Protein AF-A0A7S2ETL3-F1 (afdb_monomer)

Secondary structure (DSSP, 8-state):
-B--HHHHHHHHHHTT---EEEEEE--SSSS-SEEEEEEE--TTS--EEEEE-SSSEEEE--GGG--SSS-HHHHHHHHHHHHHHHHHHHHHHHTT----------

InterPro domains:
  IPR009666 Uncharacterised protein family Ycf35 [PF06868] (11-105)
  IPR009666 Uncharacterised protein family Ycf35 [PTHR39638] (2-105)

Sequence (106 aa):
RFQNLFYLEKALNRLEITHQREKKVIDGYGSNPYSINLVIPQSNGYDVEFCWNGQEYELVVDMSFWEQPYPIESFVDKIAQQYAGEVIIGESQKIGFQPIKYQQNN

Radius of gyration: 15.29 Å; Cα contacts (8 Å, |Δi|>4): 129; chains: 1; bounding box: 35×32×42 Å

Organism: NCBI:txid49249

Foldseek 3Di:
DAADPVLLVQLCVVVVQDWDWDWDADPDDDDDRTDIKIWRADPVRWIWIQDDPPGHTDIDGDPVPDDDPDDPVVVVVSSVVSSVVSCCQVVCVVVPDHDPDDDDDD

Structure (mmCIF, N/CA/C/O backbone):
data_AF-A0A7S2ETL3-F1
#
_entry.id   AF-A0A7S2ETL3-F1
#
loop_
_atom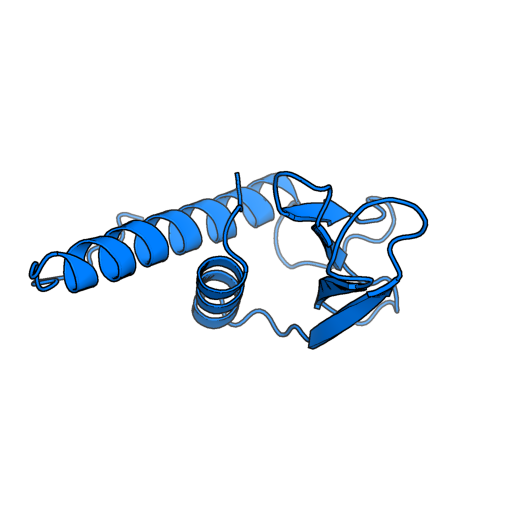_site.group_PDB
_atom_site.id
_atom_site.type_symbol
_atom_site.label_atom_id
_atom_site.label_alt_id
_atom_site.label_comp_id
_atom_site.label_asym_id
_atom_site.label_entity_id
_atom_site.label_seq_id
_atom_site.pdbx_PDB_ins_code
_atom_site.Cartn_x
_atom_site.Cartn_y
_atom_site.Cartn_z
_atom_site.occupancy
_atom_site.B_iso_or_equiv
_atom_site.auth_seq_id
_atom_site.auth_comp_id
_atom_site.auth_asym_id
_atom_site.auth_atom_id
_atom_site.pdbx_PDB_model_num
ATOM 1 N N . ARG A 1 1 ? -8.848 7.641 0.149 1.00 85.56 1 ARG A N 1
ATO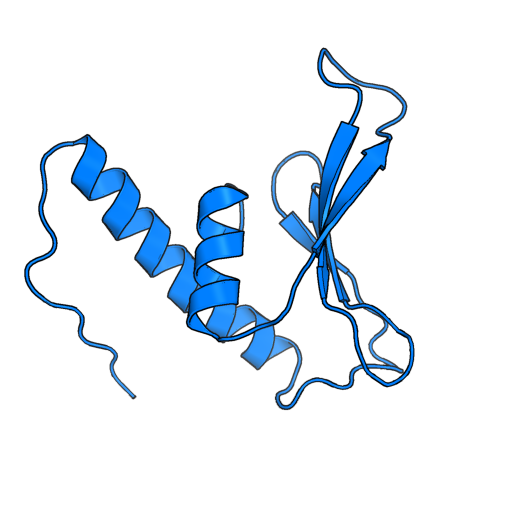M 2 C CA . ARG A 1 1 ? -7.714 8.418 0.698 1.00 85.56 1 ARG A CA 1
ATOM 3 C C . ARG A 1 1 ? -7.091 7.615 1.826 1.00 85.56 1 ARG A C 1
ATOM 5 O O . ARG A 1 1 ? -7.803 7.270 2.767 1.00 85.56 1 ARG A O 1
ATOM 12 N N . PHE A 1 2 ? -5.815 7.264 1.711 1.00 96.38 2 PHE A N 1
ATOM 13 C CA . PHE A 1 2 ? -5.120 6.391 2.657 1.00 96.38 2 PHE A CA 1
ATOM 14 C C . PHE A 1 2 ? -4.277 7.244 3.608 1.00 96.38 2 PHE A C 1
ATOM 16 O O . PHE A 1 2 ? -3.195 7.671 3.251 1.00 96.38 2 PHE A O 1
ATOM 23 N N . GLN A 1 3 ? -4.765 7.566 4.802 1.00 95.44 3 GLN A N 1
ATOM 24 C CA . GLN A 1 3 ? -4.073 8.515 5.696 1.00 95.44 3 GLN A CA 1
ATOM 25 C C . GLN A 1 3 ? -3.253 7.835 6.792 1.00 95.44 3 GLN A C 1
ATOM 27 O O . GLN A 1 3 ? -2.323 8.421 7.335 1.00 95.44 3 GLN A O 1
ATOM 32 N N . ASN A 1 4 ? -3.602 6.599 7.139 1.00 95.38 4 ASN A N 1
ATOM 33 C CA . ASN A 1 4 ? -3.008 5.892 8.258 1.00 95.38 4 ASN A CA 1
ATOM 34 C C . ASN A 1 4 ? -2.275 4.643 7.762 1.00 95.38 4 ASN A C 1
ATOM 36 O O . ASN A 1 4 ? -2.902 3.689 7.300 1.00 95.38 4 ASN A O 1
ATOM 40 N N . LEU A 1 5 ? -0.949 4.648 7.909 1.00 95.81 5 LEU A N 1
ATOM 41 C CA . LEU A 1 5 ? -0.069 3.559 7.482 1.00 95.81 5 LEU A CA 1
ATOM 42 C C . LEU A 1 5 ? -0.499 2.197 8.042 1.00 95.81 5 LEU A C 1
ATOM 44 O O . LEU A 1 5 ? -0.551 1.218 7.308 1.00 95.81 5 LEU A O 1
ATOM 48 N N . PHE A 1 6 ? -0.873 2.143 9.322 1.00 96.12 6 PHE A N 1
ATOM 49 C CA . PHE A 1 6 ? -1.245 0.894 9.986 1.00 96.12 6 PHE A CA 1
ATOM 50 C C . PHE A 1 6 ? -2.469 0.237 9.335 1.00 96.12 6 PHE A C 1
ATOM 52 O O . PHE A 1 6 ? -2.490 -0.976 9.128 1.00 96.12 6 PHE A O 1
ATOM 59 N N . TYR A 1 7 ? -3.486 1.027 8.984 1.00 97.38 7 TYR A N 1
ATOM 60 C CA . TYR A 1 7 ? -4.672 0.498 8.309 1.00 97.38 7 TYR A CA 1
ATOM 61 C C . TYR A 1 7 ? -4.400 0.161 6.841 1.00 97.38 7 TYR A C 1
ATOM 63 O O . TYR A 1 7 ? -4.980 -0.794 6.328 1.00 97.38 7 TYR A O 1
ATOM 71 N N . LEU A 1 8 ? -3.494 0.888 6.181 1.00 97.94 8 LEU A N 1
ATOM 72 C CA . LEU A 1 8 ? -3.063 0.573 4.819 1.00 97.94 8 LEU A CA 1
ATOM 73 C C . LEU A 1 8 ? -2.335 -0.774 4.765 1.00 97.94 8 LEU A C 1
ATOM 75 O O . LEU A 1 8 ? -2.708 -1.631 3.972 1.00 97.94 8 LEU A O 1
ATOM 79 N N . GLU A 1 9 ? -1.387 -1.022 5.667 1.00 97.69 9 GLU A N 1
ATOM 80 C CA . GLU A 1 9 ? -0.700 -2.316 5.757 1.00 97.69 9 GLU A CA 1
ATOM 81 C C . GLU A 1 9 ? -1.665 -3.464 6.054 1.00 97.69 9 GLU A C 1
ATOM 83 O O . GLU A 1 9 ? -1.571 -4.537 5.463 1.00 97.69 9 GLU A O 1
ATOM 88 N N . LYS A 1 10 ? -2.633 -3.255 6.951 1.00 97.25 10 LYS A N 1
ATOM 89 C CA . LYS A 1 10 ? -3.671 -4.259 7.219 1.00 97.25 10 LYS A CA 1
ATOM 90 C C . LYS A 1 10 ? -4.514 -4.558 5.985 1.00 97.25 10 LYS A C 1
ATOM 92 O O . LYS A 1 10 ? -4.793 -5.726 5.730 1.00 97.25 10 LYS A O 1
ATOM 97 N N . ALA A 1 11 ? -4.884 -3.538 5.215 1.00 97.56 11 ALA A N 1
ATOM 98 C CA . ALA A 1 11 ? -5.617 -3.716 3.968 1.00 97.56 11 ALA A CA 1
ATOM 99 C C . ALA A 1 11 ? -4.820 -4.550 2.954 1.00 97.56 11 ALA A C 1
ATOM 101 O O . ALA A 1 11 ? -5.364 -5.504 2.401 1.00 97.56 11 ALA A O 1
ATOM 102 N N . LEU A 1 12 ? -3.529 -4.250 2.770 1.00 97.31 12 LEU A N 1
ATOM 103 C CA . LEU A 1 12 ? -2.638 -5.027 1.901 1.00 97.31 12 LEU A CA 1
ATOM 104 C C . LEU A 1 12 ? -2.508 -6.481 2.375 1.00 97.31 12 LEU A C 1
ATOM 106 O O . LEU A 1 12 ? -2.667 -7.400 1.577 1.00 97.31 12 LEU A O 1
ATOM 110 N N . ASN A 1 13 ? -2.313 -6.698 3.680 1.00 97.19 13 ASN A N 1
ATOM 111 C CA . ASN A 1 13 ? -2.225 -8.039 4.265 1.00 97.19 13 ASN A CA 1
ATOM 112 C C . ASN A 1 13 ? -3.513 -8.855 4.067 1.00 97.19 13 ASN A C 1
ATOM 114 O O . ASN A 1 13 ? -3.441 -10.045 3.777 1.00 97.19 13 ASN A O 1
ATOM 118 N N . ARG A 1 14 ? -4.697 -8.235 4.185 1.00 95.81 14 ARG A N 1
ATOM 119 C CA . ARG A 1 14 ? -5.989 -8.911 3.945 1.00 95.81 14 ARG A CA 1
ATOM 120 C C . ARG A 1 14 ? -6.202 -9.317 2.492 1.00 95.81 14 ARG A C 1
ATOM 122 O O . ARG A 1 14 ? -6.968 -10.240 2.237 1.00 95.81 14 ARG A O 1
ATOM 129 N N . LEU A 1 15 ? -5.562 -8.614 1.565 1.00 95.56 15 LEU A N 1
ATOM 130 C CA . LEU A 1 15 ? -5.557 -8.941 0.141 1.00 95.56 15 LEU A CA 1
ATOM 131 C C . LEU A 1 15 ? -4.395 -9.863 -0.243 1.00 95.56 15 LEU A C 1
ATOM 133 O O . LEU A 1 15 ? -4.219 -10.127 -1.428 1.00 95.56 15 LEU A O 1
ATOM 137 N N . GLU A 1 16 ? -3.607 -10.320 0.737 1.00 96.31 16 GLU A N 1
ATOM 138 C CA . GLU A 1 16 ? -2.417 -11.152 0.534 1.00 96.31 16 GLU A CA 1
ATOM 139 C C . GLU A 1 16 ? -1.382 -10.491 -0.398 1.00 96.31 16 GLU A C 1
ATOM 141 O O . GLU A 1 16 ? -0.633 -11.156 -1.111 1.00 96.31 16 GLU A O 1
ATOM 146 N N . ILE A 1 17 ? -1.323 -9.153 -0.383 1.00 95.94 17 ILE A N 1
ATOM 147 C CA . ILE A 1 17 ? -0.371 -8.371 -1.173 1.00 95.94 17 ILE A CA 1
ATOM 148 C C . ILE A 1 17 ? 0.931 -8.234 -0.382 1.00 95.94 17 ILE A C 1
ATOM 150 O O . ILE A 1 17 ? 0.997 -7.531 0.634 1.00 95.94 17 ILE A O 1
ATOM 154 N N . THR A 1 18 ? 1.981 -8.894 -0.872 1.00 96.12 18 THR A N 1
ATOM 155 C CA . THR A 1 18 ? 3.338 -8.786 -0.324 1.00 96.12 18 THR A CA 1
ATOM 156 C C . THR A 1 18 ? 3.847 -7.355 -0.450 1.00 96.12 18 THR A C 1
ATOM 158 O O . THR A 1 18 ? 3.837 -6.780 -1.534 1.00 96.12 18 THR A O 1
ATOM 161 N N . HIS A 1 19 ? 4.320 -6.788 0.657 1.00 97.31 19 HIS A N 1
ATOM 162 C CA . HIS A 1 19 ? 4.853 -5.432 0.698 1.00 97.31 19 HIS A CA 1
ATOM 163 C C . HIS A 1 19 ? 5.970 -5.306 1.733 1.00 97.31 19 HIS A C 1
ATOM 165 O O . HIS A 1 19 ? 6.085 -6.113 2.659 1.00 97.31 19 HIS A O 1
ATOM 171 N N . GLN A 1 20 ? 6.792 -4.275 1.580 1.00 97.31 20 GLN A N 1
ATOM 172 C CA . GLN A 1 20 ? 7.910 -3.962 2.458 1.00 97.31 20 GLN A CA 1
ATOM 173 C C . GLN A 1 20 ? 7.865 -2.489 2.851 1.00 97.31 20 GLN A C 1
ATOM 175 O O . GLN A 1 20 ? 7.429 -1.637 2.082 1.00 97.31 20 GLN A O 1
ATOM 180 N N . ARG A 1 21 ? 8.314 -2.182 4.068 1.00 96.94 21 ARG A N 1
ATOM 181 C CA . ARG A 1 21 ? 8.466 -0.797 4.517 1.00 96.94 21 ARG A CA 1
ATOM 182 C C . ARG A 1 21 ? 9.817 -0.268 4.072 1.00 96.94 21 ARG A C 1
ATOM 184 O O . ARG A 1 21 ? 10.841 -0.823 4.467 1.00 96.94 21 ARG A O 1
ATOM 191 N N . GLU A 1 22 ? 9.816 0.855 3.374 1.00 95.44 22 GLU A N 1
ATOM 192 C CA . GLU A 1 22 ? 11.033 1.575 3.014 1.00 95.44 22 GLU A CA 1
ATOM 193 C C . GLU A 1 22 ? 11.056 2.954 3.676 1.00 95.44 22 GLU A C 1
ATOM 195 O O . GLU A 1 22 ? 10.037 3.633 3.760 1.00 95.44 22 GLU A O 1
ATOM 200 N N . LYS A 1 23 ? 12.215 3.379 4.189 1.00 92.50 23 LYS A N 1
ATOM 201 C CA . LYS A 1 23 ? 12.374 4.725 4.751 1.00 92.50 23 LYS A CA 1
ATOM 202 C C . LYS A 1 23 ? 12.758 5.698 3.645 1.00 92.50 23 LYS A C 1
ATOM 204 O O . LYS A 1 23 ? 13.838 5.575 3.078 1.00 92.50 23 LYS A O 1
ATOM 209 N N . LYS A 1 24 ? 11.937 6.722 3.438 1.00 86.25 24 LYS A N 1
ATOM 210 C CA . LYS A 1 24 ? 12.209 7.814 2.505 1.00 86.25 24 LYS A CA 1
ATOM 211 C C . LYS A 1 24 ? 12.581 9.080 3.262 1.00 86.25 24 LYS A C 1
ATOM 213 O O . LYS A 1 24 ? 11.818 9.548 4.109 1.00 86.25 24 LYS A O 1
ATOM 218 N N . VAL A 1 25 ? 13.755 9.629 2.960 1.00 82.19 25 VAL A N 1
ATOM 219 C CA . VAL A 1 25 ? 14.208 10.916 3.510 1.00 82.19 25 VAL A CA 1
ATOM 220 C C . VAL A 1 25 ? 13.342 12.023 2.928 1.00 82.19 25 VAL A C 1
ATOM 222 O O . VAL A 1 25 ? 13.149 12.075 1.714 1.00 82.19 25 VAL A O 1
ATOM 225 N N . ILE A 1 26 ? 12.792 12.878 3.788 1.00 74.50 26 ILE A N 1
ATOM 226 C CA . ILE A 1 26 ? 12.070 14.071 3.343 1.00 74.50 26 ILE A CA 1
ATOM 227 C C . ILE A 1 26 ? 12.965 15.269 3.627 1.00 74.50 26 ILE A C 1
ATOM 229 O O . ILE A 1 26 ? 13.115 15.688 4.776 1.00 74.50 26 ILE A O 1
ATOM 233 N N . ASP A 1 27 ? 13.543 15.833 2.573 1.00 68.12 27 ASP A N 1
ATOM 234 C CA . ASP A 1 27 ? 14.290 17.078 2.679 1.00 68.12 27 ASP A CA 1
ATOM 235 C C . ASP A 1 27 ? 13.307 18.245 2.880 1.00 68.12 27 ASP A C 1
ATOM 237 O O . ASP A 1 27 ? 12.50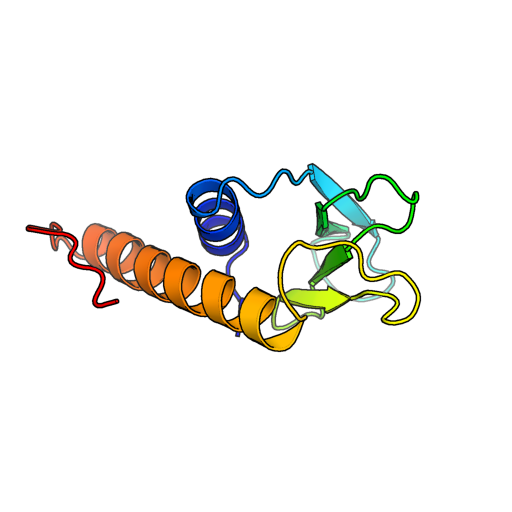2 18.557 2.004 1.00 68.12 27 ASP A O 1
ATOM 241 N N . GLY A 1 28 ? 13.369 18.911 4.041 1.00 63.06 28 G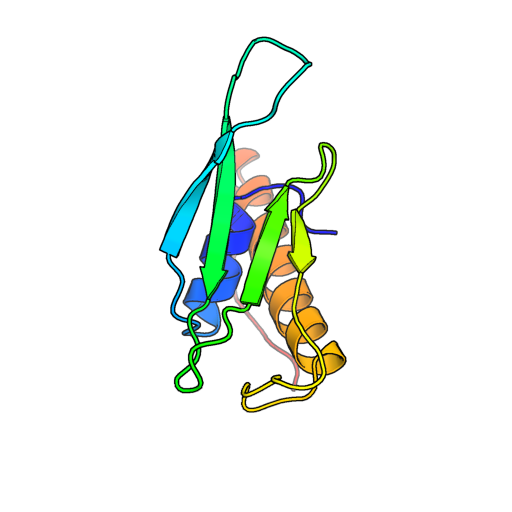LY A N 1
ATOM 242 C CA . GLY A 1 28 ? 12.920 20.304 4.156 1.00 63.06 28 GLY A CA 1
ATOM 243 C C . GLY A 1 28 ? 11.764 20.685 5.090 1.00 63.06 28 GLY A C 1
ATOM 244 O O . GLY A 1 28 ? 11.531 21.882 5.189 1.00 63.06 28 GLY A O 1
ATOM 245 N N . TYR A 1 29 ? 11.072 19.805 5.828 1.00 49.12 29 TYR A N 1
ATOM 246 C CA . TYR A 1 29 ? 10.062 20.258 6.816 1.00 49.12 29 TYR A CA 1
ATOM 247 C C . TYR A 1 29 ? 9.891 19.307 8.021 1.00 49.12 29 TYR A C 1
ATOM 249 O O . TYR A 1 29 ? 9.434 18.180 7.875 1.00 49.12 29 TYR A O 1
ATOM 257 N N . GLY A 1 30 ? 10.134 19.821 9.236 1.00 59.56 30 GLY A N 1
ATOM 258 C CA . GLY A 1 30 ? 9.550 19.298 10.484 1.00 59.56 30 GLY A CA 1
ATOM 259 C C . GLY A 1 30 ? 10.288 18.167 11.221 1.00 59.56 30 GLY A C 1
ATOM 260 O O . GLY A 1 30 ? 11.289 17.628 10.769 1.00 59.56 30 GLY A O 1
ATOM 261 N N . SER A 1 31 ? 9.774 17.840 12.415 1.00 60.31 31 SER A N 1
ATOM 262 C CA . SER A 1 31 ? 10.393 17.029 13.484 1.00 60.31 31 SER A CA 1
ATOM 263 C C . SER A 1 31 ? 10.683 15.558 13.161 1.00 60.31 31 SER A C 1
ATOM 265 O O . SER A 1 31 ? 11.296 14.882 13.988 1.00 60.31 31 SER A O 1
ATOM 267 N N . ASN A 1 32 ? 10.266 15.051 11.997 1.00 63.16 32 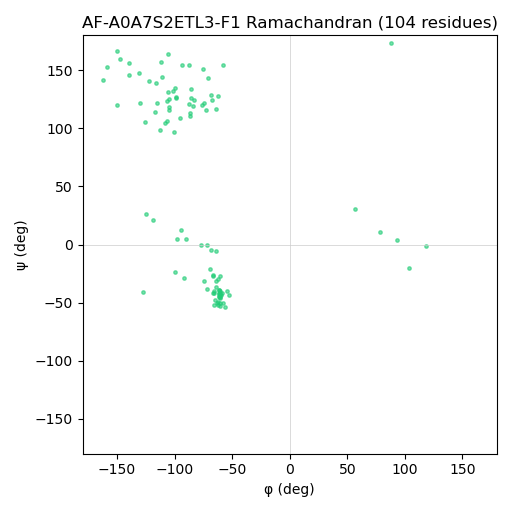ASN A N 1
ATOM 268 C CA . ASN A 1 32 ? 10.519 13.675 11.589 1.00 63.16 32 ASN A CA 1
ATOM 269 C C . ASN A 1 32 ? 11.206 13.648 10.209 1.00 63.16 32 ASN A C 1
ATOM 271 O O . ASN A 1 32 ? 10.538 13.877 9.204 1.00 63.16 32 ASN A O 1
ATOM 275 N N . PRO A 1 33 ? 12.520 13.369 10.140 1.00 76.00 33 PRO A N 1
ATOM 276 C CA . PRO A 1 33 ? 13.305 13.486 8.905 1.00 76.00 33 PRO A CA 1
ATOM 277 C C . PRO A 1 33 ? 13.006 12.404 7.854 1.00 76.00 33 PRO A C 1
ATOM 279 O O . PRO A 1 33 ? 13.617 12.389 6.786 1.00 76.00 33 PRO A O 1
ATOM 282 N N . TYR A 1 34 ? 12.086 11.480 8.149 1.00 81.56 34 TYR A N 1
ATOM 283 C CA . TYR A 1 34 ? 11.761 10.359 7.278 1.00 81.56 34 TYR A CA 1
ATOM 284 C C . TYR A 1 34 ? 10.255 10.089 7.249 1.00 81.56 34 TYR A C 1
ATOM 286 O O . TYR A 1 34 ? 9.566 10.188 8.267 1.00 81.56 34 TYR A O 1
ATOM 294 N N . SER A 1 35 ? 9.774 9.661 6.085 1.00 88.38 35 SER A N 1
ATOM 295 C CA . SER A 1 35 ? 8.503 8.954 5.925 1.00 88.38 35 SER A CA 1
ATOM 296 C C . SER A 1 35 ? 8.751 7.472 5.667 1.00 88.38 35 SER A C 1
ATOM 298 O O . SER A 1 35 ? 9.871 7.054 5.368 1.00 88.38 35 SER A O 1
ATOM 300 N N . ILE A 1 36 ? 7.707 6.667 5.840 1.00 94.12 36 ILE A N 1
ATOM 301 C CA . ILE A 1 36 ? 7.726 5.254 5.478 1.00 94.12 36 ILE A CA 1
ATOM 302 C C . ILE A 1 36 ? 6.906 5.125 4.205 1.00 94.12 36 ILE A C 1
ATOM 304 O O . ILE A 1 36 ? 5.756 5.538 4.210 1.00 94.12 36 ILE A O 1
ATOM 308 N N . ASN A 1 37 ? 7.480 4.548 3.160 1.00 95.31 37 ASN A N 1
ATOM 309 C CA . ASN A 1 37 ? 6.765 4.083 1.983 1.00 95.31 37 ASN A CA 1
ATOM 310 C C . ASN A 1 37 ? 6.424 2.600 2.143 1.00 95.31 37 ASN A C 1
ATOM 312 O O . ASN A 1 37 ? 7.123 1.868 2.853 1.00 95.31 37 ASN A O 1
ATOM 316 N N . LEU A 1 38 ? 5.370 2.150 1.464 1.00 97.62 38 LEU A N 1
ATOM 317 C CA . LEU A 1 38 ? 5.120 0.722 1.270 1.00 97.62 38 LEU A CA 1
ATOM 318 C C . LEU A 1 38 ? 5.463 0.350 -0.163 1.00 97.62 38 LEU A C 1
ATOM 320 O O . LEU A 1 38 ? 4.806 0.820 -1.085 1.00 97.62 38 LEU A O 1
ATOM 324 N N . VAL A 1 39 ? 6.469 -0.498 -0.323 1.00 97.62 39 VAL A N 1
ATOM 325 C CA . VAL A 1 39 ? 6.953 -0.990 -1.612 1.00 97.62 39 VAL A CA 1
ATOM 326 C C . VAL A 1 39 ? 6.357 -2.370 -1.858 1.00 97.62 39 VAL A C 1
ATOM 328 O O . VAL A 1 39 ? 6.458 -3.256 -1.008 1.00 97.62 39 VAL A O 1
ATOM 331 N N . ILE A 1 40 ? 5.714 -2.551 -3.002 1.00 97.25 40 ILE A N 1
ATOM 332 C CA . ILE A 1 40 ? 5.086 -3.789 -3.457 1.00 97.25 40 ILE A CA 1
ATOM 333 C C . ILE A 1 40 ? 5.902 -4.267 -4.660 1.00 97.25 40 ILE A C 1
ATOM 335 O O . ILE A 1 40 ? 5.724 -3.744 -5.765 1.00 97.25 40 ILE A O 1
ATOM 339 N N . PRO A 1 41 ? 6.824 -5.223 -4.455 1.00 96.12 41 PRO A N 1
ATOM 340 C CA . PRO A 1 41 ? 7.704 -5.666 -5.518 1.00 96.12 41 PRO A CA 1
ATOM 341 C C . PRO A 1 41 ? 6.953 -6.474 -6.574 1.00 96.12 41 PRO A C 1
ATOM 343 O O . PRO A 1 41 ? 6.070 -7.276 -6.257 1.00 96.12 41 PRO A O 1
ATOM 346 N N . GLN A 1 42 ? 7.349 -6.292 -7.830 1.00 94.69 42 GLN A N 1
ATOM 347 C CA . GLN A 1 42 ? 6.860 -7.068 -8.971 1.00 94.69 42 GLN A CA 1
ATOM 348 C C . GLN A 1 42 ? 7.967 -7.953 -9.552 1.00 94.69 42 GLN A C 1
ATOM 350 O O . GLN A 1 42 ? 9.156 -7.669 -9.403 1.00 94.69 42 GLN A O 1
ATOM 355 N N . SER A 1 43 ? 7.595 -9.025 -10.257 1.00 93.94 43 SER A N 1
ATOM 356 C CA . SER A 1 43 ? 8.574 -9.928 -10.879 1.00 93.94 43 SER A CA 1
ATOM 357 C C . SER A 1 43 ? 9.371 -9.277 -12.009 1.00 93.94 43 SER A C 1
ATOM 359 O O . SER A 1 43 ? 10.513 -9.667 -12.249 1.00 93.94 43 SER A O 1
ATOM 361 N N . ASN A 1 44 ? 8.803 -8.274 -12.678 1.00 94.44 44 ASN A N 1
ATOM 362 C CA . ASN A 1 44 ? 9.463 -7.519 -13.739 1.00 94.44 44 ASN A CA 1
ATOM 363 C C . ASN A 1 44 ? 10.487 -6.474 -13.249 1.00 94.44 44 ASN A C 1
ATOM 365 O O . ASN A 1 44 ? 11.104 -5.813 -14.083 1.00 94.44 44 ASN A O 1
ATOM 369 N N . GLY A 1 45 ? 10.688 -6.327 -11.933 1.00 93.94 45 GLY A N 1
ATOM 370 C CA . GLY A 1 45 ? 11.646 -5.380 -11.352 1.00 93.94 45 GLY A CA 1
ATOM 371 C C . GLY A 1 45 ? 11.171 -3.924 -11.314 1.00 93.94 45 GLY A C 1
ATOM 372 O O . GLY A 1 45 ? 11.982 -3.039 -11.049 1.00 93.94 45 GLY A O 1
ATOM 373 N N . TYR A 1 46 ? 9.886 -3.675 -11.584 1.00 95.62 46 TYR A N 1
ATOM 374 C CA . TYR A 1 46 ? 9.251 -2.368 -11.433 1.00 95.62 46 TYR A CA 1
ATOM 375 C C . TYR A 1 46 ? 8.311 -2.397 -10.237 1.00 95.62 46 TYR A C 1
ATOM 377 O O . TYR A 1 46 ? 7.224 -2.972 -10.300 1.00 95.62 46 TYR A O 1
ATOM 385 N N . ASP A 1 47 ? 8.738 -1.781 -9.144 1.00 96.31 47 ASP A N 1
ATOM 386 C CA . ASP A 1 47 ? 7.968 -1.784 -7.910 1.00 96.31 47 ASP A CA 1
ATOM 387 C C . ASP A 1 47 ? 6.770 -0.828 -7.985 1.00 96.31 47 ASP A C 1
ATOM 389 O O . ASP A 1 47 ? 6.780 0.198 -8.673 1.00 96.31 47 ASP A O 1
ATOM 393 N N . VAL A 1 48 ? 5.722 -1.175 -7.242 1.00 96.69 48 VAL A N 1
ATOM 394 C CA . VAL A 1 48 ? 4.580 -0.300 -6.974 1.00 96.69 48 VAL A CA 1
ATOM 395 C C . VAL A 1 48 ? 4.742 0.264 -5.576 1.00 96.69 48 VAL A C 1
ATOM 397 O O . VAL A 1 48 ? 4.957 -0.489 -4.631 1.00 96.69 48 VAL A O 1
ATOM 400 N N . GLU A 1 49 ? 4.583 1.569 -5.403 1.00 96.69 49 GLU A N 1
ATOM 401 C CA . GLU A 1 49 ? 4.793 2.197 -4.103 1.00 96.69 49 GLU A CA 1
ATOM 402 C C . GLU A 1 49 ? 3.558 2.937 -3.610 1.00 96.69 49 GLU A C 1
ATOM 404 O O . GLU A 1 49 ? 2.902 3.655 -4.356 1.00 96.69 49 GLU A O 1
ATOM 409 N N . PHE A 1 50 ? 3.283 2.839 -2.313 1.00 97.69 50 PHE A N 1
ATOM 410 C CA . PHE A 1 50 ? 2.495 3.839 -1.608 1.00 97.69 50 PHE A CA 1
ATOM 411 C C . PHE A 1 50 ? 3.436 4.837 -0.937 1.00 97.69 50 PHE A C 1
ATOM 413 O O . PHE A 1 50 ? 4.095 4.513 0.054 1.00 97.69 50 PHE A O 1
ATOM 420 N N . CYS A 1 51 ? 3.470 6.055 -1.471 1.00 95.62 51 CYS A N 1
ATOM 421 C CA . CYS A 1 51 ? 4.309 7.150 -0.994 1.00 95.62 51 CYS A CA 1
ATOM 422 C C . CYS A 1 51 ? 3.519 8.114 -0.111 1.00 95.62 51 CYS A C 1
ATOM 424 O O . CYS A 1 51 ? 2.441 8.560 -0.500 1.00 95.62 51 CYS A O 1
ATOM 426 N N . TRP A 1 52 ? 4.079 8.512 1.033 1.00 94.19 52 TRP A N 1
ATOM 427 C CA . TRP A 1 52 ? 3.507 9.601 1.828 1.00 94.19 52 TRP A CA 1
ATOM 428 C C . TRP A 1 52 ? 3.776 10.958 1.166 1.00 94.19 52 TRP A C 1
ATOM 430 O O . TRP A 1 52 ? 4.933 11.339 0.985 1.00 94.19 52 TRP A O 1
ATOM 440 N N . ASN A 1 53 ? 2.722 11.715 0.855 1.00 90.56 53 ASN A N 1
ATOM 441 C CA . ASN A 1 53 ? 2.840 13.042 0.235 1.00 90.56 53 ASN A CA 1
ATOM 442 C C . ASN A 1 53 ? 2.740 14.219 1.230 1.00 90.56 53 ASN A C 1
ATOM 444 O O . ASN A 1 53 ? 2.711 15.377 0.822 1.00 90.56 53 ASN A O 1
ATOM 448 N N . GLY A 1 54 ? 2.663 13.938 2.536 1.00 88.88 54 GLY A N 1
ATOM 449 C CA . GLY A 1 54 ? 2.430 14.941 3.584 1.00 88.88 54 GLY A CA 1
ATOM 450 C C . GLY A 1 54 ? 1.002 14.949 4.136 1.00 88.88 54 GLY A C 1
ATOM 451 O O . GLY A 1 54 ? 0.793 15.410 5.257 1.00 88.88 54 GLY A O 1
ATOM 452 N N . GLN A 1 55 ? 0.038 14.398 3.397 1.00 91.69 55 GLN A N 1
ATOM 453 C CA . GLN A 1 55 ? -1.375 14.349 3.778 1.00 91.69 55 GLN A CA 1
ATOM 454 C C . GLN A 1 55 ? -1.960 12.934 3.704 1.00 91.69 55 GLN A C 1
ATOM 456 O O . GLN A 1 55 ? -2.762 12.547 4.558 1.00 91.69 55 GLN A O 1
ATOM 461 N N . GLU A 1 56 ? -1.599 12.177 2.675 1.00 95.06 56 GLU A N 1
ATOM 462 C CA . GLU A 1 56 ? -2.051 10.810 2.447 1.00 95.06 56 GLU A CA 1
ATOM 463 C C . GLU A 1 56 ? -0.992 9.993 1.693 1.00 95.06 56 GLU A C 1
ATOM 465 O O . GLU A 1 56 ? -0.006 10.518 1.176 1.00 95.06 56 GLU A O 1
ATOM 470 N N . TYR A 1 57 ? -1.186 8.678 1.689 1.00 96.75 57 TYR A N 1
ATOM 471 C CA . TYR A 1 57 ? -0.446 7.731 0.876 1.00 96.75 57 TYR A CA 1
ATOM 472 C C . TYR A 1 57 ? -1.055 7.680 -0.522 1.00 96.75 57 TYR A C 1
ATOM 474 O O . TYR A 1 57 ? -2.244 7.383 -0.678 1.00 96.75 57 TYR A O 1
ATOM 482 N N . GLU A 1 58 ? -0.224 7.927 -1.526 1.00 95.88 58 GLU A N 1
ATOM 483 C CA . GLU A 1 58 ? -0.583 7.868 -2.941 1.00 95.88 58 GLU A CA 1
ATOM 484 C C . GLU A 1 58 ? 0.112 6.697 -3.621 1.00 95.88 58 GLU A C 1
ATOM 486 O O . GLU A 1 58 ? 1.257 6.378 -3.301 1.00 95.88 58 GLU A O 1
ATOM 491 N N . LEU A 1 59 ? -0.592 6.071 -4.565 1.00 96.62 59 LEU A N 1
ATOM 492 C CA . LEU A 1 59 ? -0.033 5.018 -5.398 1.00 96.62 59 LEU A CA 1
ATOM 493 C C . LEU A 1 59 ? 0.870 5.641 -6.470 1.00 96.62 59 LEU A C 1
ATOM 495 O O . LEU A 1 59 ? 0.405 6.430 -7.292 1.00 96.62 59 LEU A O 1
ATOM 499 N N . VAL A 1 60 ? 2.142 5.262 -6.474 1.00 95.94 60 VAL A N 1
ATOM 500 C CA . VAL A 1 60 ? 3.153 5.656 -7.454 1.00 95.94 60 VAL A CA 1
ATOM 501 C C . VAL A 1 60 ? 3.588 4.401 -8.200 1.00 95.94 60 VAL A C 1
ATOM 503 O O . VAL A 1 60 ? 4.017 3.425 -7.589 1.00 95.94 60 VAL A O 1
ATOM 506 N N . VAL A 1 61 ? 3.437 4.412 -9.523 1.00 95.69 61 VAL A N 1
ATOM 507 C CA . VAL A 1 61 ? 3.758 3.272 -10.387 1.00 95.69 61 VAL A CA 1
ATOM 508 C C . VAL A 1 61 ? 3.992 3.726 -11.824 1.00 95.69 61 VAL A C 1
ATOM 510 O O . VAL A 1 61 ? 3.410 4.719 -12.266 1.00 95.69 61 VAL A O 1
ATOM 513 N N . ASP A 1 62 ? 4.804 2.979 -12.573 1.00 94.94 62 ASP A N 1
ATOM 514 C CA . ASP A 1 62 ? 4.878 3.109 -14.028 1.00 94.94 62 ASP A CA 1
ATOM 515 C C . ASP A 1 62 ? 3.810 2.229 -14.691 1.00 94.94 62 ASP A C 1
ATOM 517 O O . ASP A 1 62 ? 3.864 0.998 -14.654 1.00 94.94 62 ASP A O 1
ATOM 521 N N . MET A 1 63 ? 2.829 2.872 -15.327 1.00 92.38 63 MET A N 1
ATOM 522 C CA . MET A 1 63 ? 1.724 2.185 -16.002 1.00 92.38 63 MET A CA 1
ATOM 523 C C . MET A 1 63 ? 2.191 1.256 -17.129 1.00 92.38 63 MET A C 1
ATOM 525 O O . MET A 1 63 ? 1.514 0.273 -17.422 1.00 92.38 63 MET A O 1
ATOM 529 N N . SER A 1 64 ? 3.339 1.540 -17.748 1.00 95.38 64 SER A N 1
ATOM 530 C CA . SER A 1 64 ? 3.905 0.713 -18.821 1.00 95.38 64 SER A CA 1
ATOM 531 C C . SER A 1 64 ? 4.399 -0.640 -18.307 1.00 95.38 64 SER A C 1
ATOM 533 O O . SER A 1 64 ? 4.521 -1.582 -19.087 1.00 95.38 64 SER A O 1
ATOM 535 N N . PHE A 1 65 ? 4.665 -0.739 -17.001 1.00 94.88 65 PHE A N 1
ATOM 536 C CA . PHE A 1 65 ? 5.214 -1.920 -16.337 1.00 94.88 65 PHE A CA 1
ATOM 537 C C . PHE A 1 65 ? 4.269 -2.493 -15.274 1.00 94.88 65 PHE A C 1
ATOM 539 O O . PHE A 1 65 ? 4.702 -3.229 -14.390 1.00 94.88 65 PHE A O 1
ATOM 546 N N . TRP A 1 66 ? 2.972 -2.190 -15.349 1.00 95.38 66 TRP A N 1
ATOM 547 C CA . TRP A 1 66 ? 1.971 -2.756 -14.447 1.00 95.38 66 TRP A CA 1
ATOM 548 C C . TRP A 1 66 ? 1.849 -4.281 -14.618 1.00 95.38 66 TRP A C 1
ATOM 550 O O . TRP A 1 66 ? 1.430 -4.756 -15.673 1.00 95.38 66 TRP A O 1
ATOM 560 N N . GLU A 1 67 ? 2.177 -5.051 -13.574 1.00 94.62 67 GLU A N 1
ATOM 561 C CA . GLU A 1 67 ? 2.192 -6.529 -13.597 1.00 94.62 67 GLU A CA 1
ATOM 562 C C . GLU A 1 67 ? 1.313 -7.143 -12.491 1.00 94.62 67 GLU A C 1
ATOM 564 O O . GLU A 1 67 ? 1.539 -8.253 -12.017 1.00 94.62 67 GLU A O 1
ATOM 569 N N . GLN A 1 68 ? 0.285 -6.420 -12.043 1.00 92.00 68 GLN A N 1
ATOM 570 C CA . GLN A 1 68 ? -0.666 -6.944 -11.061 1.00 92.00 68 GLN A CA 1
ATOM 571 C C . GLN A 1 68 ? -1.815 -7.700 -11.750 1.00 92.00 68 GLN A C 1
ATOM 573 O O . GLN A 1 68 ? -2.182 -7.384 -12.884 1.00 92.00 68 GLN A O 1
ATOM 578 N N . PRO A 1 69 ? -2.462 -8.657 -11.060 1.00 90.56 69 PRO A N 1
ATOM 579 C CA . PRO A 1 69 ? -3.503 -9.504 -11.654 1.00 90.56 69 PRO A CA 1
ATOM 580 C C . PRO A 1 69 ? -4.810 -8.773 -12.008 1.00 90.56 69 PRO A C 1
ATOM 582 O O . PRO A 1 69 ? -5.727 -9.382 -12.555 1.00 90.56 69 PRO A O 1
ATOM 585 N N . TYR A 1 70 ? -4.938 -7.489 -11.678 1.00 91.88 70 TYR A N 1
ATOM 586 C CA . TYR A 1 70 ? -6.104 -6.664 -11.984 1.00 91.88 70 TYR A CA 1
ATOM 587 C C . TYR A 1 70 ? -5.672 -5.258 -12.425 1.00 91.88 70 TYR A C 1
ATOM 589 O O . TYR A 1 70 ? -4.571 -4.832 -12.072 1.00 91.88 70 TYR A O 1
ATOM 597 N N . PRO A 1 71 ? -6.512 -4.525 -13.185 1.00 94.94 71 PRO A N 1
ATOM 598 C CA . PRO A 1 71 ? -6.224 -3.148 -13.579 1.00 94.94 71 PRO A CA 1
ATOM 599 C C . PRO A 1 71 ? -6.009 -2.235 -12.370 1.00 94.94 71 PRO A C 1
ATOM 601 O O . PRO A 1 71 ? -6.568 -2.477 -11.298 1.00 94.94 71 PRO A O 1
ATOM 604 N N . ILE A 1 72 ? -5.251 -1.156 -12.567 1.00 94.00 72 ILE A N 1
ATOM 605 C CA . ILE A 1 72 ? -4.877 -0.215 -11.503 1.00 94.00 72 ILE A CA 1
ATOM 606 C C . ILE A 1 72 ? -6.083 0.343 -10.731 1.00 94.00 72 ILE A C 1
ATOM 608 O O . ILE A 1 72 ? -6.048 0.413 -9.507 1.00 94.00 72 ILE A O 1
ATOM 612 N N . GLU A 1 73 ? -7.184 0.662 -11.413 1.00 94.44 73 GLU A N 1
ATOM 613 C CA . GLU A 1 73 ? -8.403 1.167 -10.765 1.00 94.44 73 GLU A CA 1
ATOM 614 C C . GLU A 1 73 ? -9.000 0.120 -9.820 1.00 94.44 73 GLU A C 1
ATOM 616 O O . GLU A 1 73 ? -9.186 0.376 -8.633 1.00 94.44 73 GLU A O 1
ATOM 621 N N . SER A 1 74 ? -9.185 -1.111 -10.308 1.00 95.81 74 SER A N 1
ATOM 622 C CA . SER A 1 74 ? -9.662 -2.225 -9.483 1.00 95.81 74 SER A CA 1
ATOM 623 C C . SER A 1 74 ? -8.704 -2.557 -8.338 1.00 95.81 74 SER A C 1
ATOM 625 O O . SER A 1 74 ? -9.141 -3.036 -7.291 1.00 95.81 74 SER A O 1
ATOM 627 N N . PHE A 1 75 ? -7.402 -2.320 -8.522 1.00 95.81 75 PHE A N 1
ATOM 628 C CA . PHE A 1 75 ? -6.399 -2.497 -7.476 1.00 95.81 75 PHE A CA 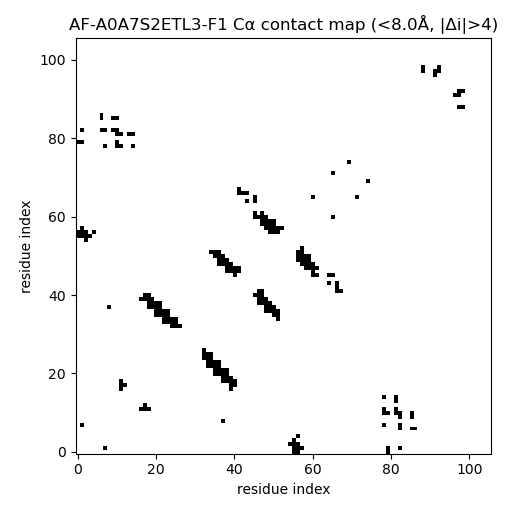1
ATOM 629 C C . PHE A 1 75 ? -6.603 -1.504 -6.343 1.00 95.81 75 PHE A C 1
ATOM 631 O O . PHE A 1 75 ? -6.747 -1.900 -5.183 1.00 95.81 75 PHE A O 1
ATOM 638 N N . VAL A 1 76 ? -6.698 -0.224 -6.693 1.00 96.06 76 VAL A N 1
ATOM 639 C CA . VAL A 1 76 ? -6.952 0.852 -5.738 1.00 96.06 76 VAL A CA 1
ATOM 640 C C . VAL A 1 76 ? -8.295 0.652 -5.040 1.00 96.06 76 VAL A C 1
ATOM 642 O O . VAL A 1 76 ? -8.353 0.770 -3.816 1.00 96.06 76 VAL A O 1
ATOM 645 N N . ASP A 1 77 ? -9.347 0.276 -5.769 1.00 96.81 77 ASP A N 1
ATOM 646 C CA . ASP A 1 77 ? -10.683 0.063 -5.208 1.00 96.81 77 ASP A CA 1
ATOM 647 C C . ASP A 1 77 ? -10.705 -1.051 -4.160 1.00 96.81 77 ASP A C 1
ATOM 649 O O . ASP A 1 77 ? -11.258 -0.878 -3.071 1.00 96.81 77 ASP A O 1
ATOM 653 N N . LYS A 1 78 ? -10.062 -2.190 -4.443 1.00 96.19 78 LYS A N 1
ATOM 654 C CA . LYS A 1 78 ? -9.971 -3.304 -3.488 1.00 96.19 78 LYS A CA 1
ATOM 655 C C . LYS A 1 78 ? -9.247 -2.894 -2.211 1.00 96.19 78 LYS A C 1
ATOM 657 O O . LYS A 1 78 ? -9.721 -3.195 -1.113 1.00 96.19 78 LYS A O 1
ATOM 662 N N . ILE A 1 79 ? -8.127 -2.183 -2.339 1.00 97.12 79 ILE A N 1
ATOM 663 C CA . ILE A 1 79 ? -7.368 -1.693 -1.182 1.00 97.12 79 ILE A CA 1
ATOM 664 C C . ILE A 1 79 ? -8.192 -0.658 -0.414 1.00 97.12 79 ILE A C 1
ATOM 666 O O . ILE A 1 79 ? -8.253 -0.723 0.811 1.00 97.12 79 ILE A O 1
ATOM 670 N N . ALA A 1 80 ? -8.885 0.249 -1.105 1.00 97.00 80 ALA A N 1
ATOM 671 C CA . ALA A 1 80 ? -9.757 1.250 -0.496 1.00 97.00 80 ALA A CA 1
ATOM 672 C C . ALA A 1 80 ? -10.890 0.616 0.320 1.00 97.00 80 ALA A C 1
ATOM 674 O O . ALA A 1 80 ? -11.141 1.048 1.446 1.00 97.00 80 ALA A O 1
ATOM 675 N N . GLN A 1 81 ? -11.527 -0.435 -0.202 1.00 96.69 81 GLN A N 1
ATOM 676 C CA . GLN A 1 81 ? -12.571 -1.177 0.507 1.00 96.69 81 GLN A CA 1
ATOM 677 C C . GLN A 1 81 ? -12.036 -1.834 1.786 1.00 96.69 81 GLN A C 1
ATOM 679 O O . GLN A 1 81 ? -12.617 -1.653 2.859 1.00 96.69 81 GLN A O 1
ATOM 684 N N . GLN A 1 82 ? -10.912 -2.556 1.702 1.00 96.81 82 GLN A N 1
ATOM 685 C CA . GLN A 1 82 ? -10.317 -3.208 2.875 1.00 96.81 82 GLN A CA 1
ATOM 686 C C . GLN A 1 82 ? -9.813 -2.187 3.899 1.00 96.81 82 GLN A C 1
ATOM 688 O O . GLN A 1 82 ? -10.038 -2.348 5.097 1.00 96.81 82 GLN A O 1
ATOM 693 N N . TYR A 1 83 ? -9.204 -1.096 3.437 1.00 97.38 83 TYR A N 1
ATOM 694 C CA . TYR A 1 83 ? -8.744 0.000 4.284 1.00 97.38 83 TYR A CA 1
ATOM 695 C C . TYR A 1 83 ? -9.896 0.646 5.051 1.00 97.38 83 TYR A C 1
ATOM 697 O O . TYR A 1 83 ? -9.813 0.797 6.268 1.00 97.38 83 TYR A O 1
ATOM 705 N N . ALA A 1 84 ? -10.983 1.004 4.362 1.00 95.50 84 ALA A N 1
ATOM 706 C CA . ALA A 1 84 ? -12.150 1.603 4.999 1.00 95.50 84 ALA A CA 1
ATOM 707 C C . ALA A 1 84 ? -12.733 0.671 6.070 1.00 95.50 84 ALA A C 1
ATOM 709 O O . ALA A 1 84 ? -13.042 1.124 7.172 1.00 95.50 84 ALA A O 1
ATOM 710 N N . GLY A 1 85 ? -12.807 -0.632 5.778 1.00 93.62 85 GLY A N 1
ATOM 711 C CA . GLY A 1 85 ? -13.191 -1.650 6.752 1.00 93.62 85 GLY A CA 1
ATOM 712 C C . GLY A 1 85 ? -12.298 -1.630 7.993 1.00 93.62 85 GLY A C 1
ATOM 713 O O . GLY A 1 85 ? -12.798 -1.4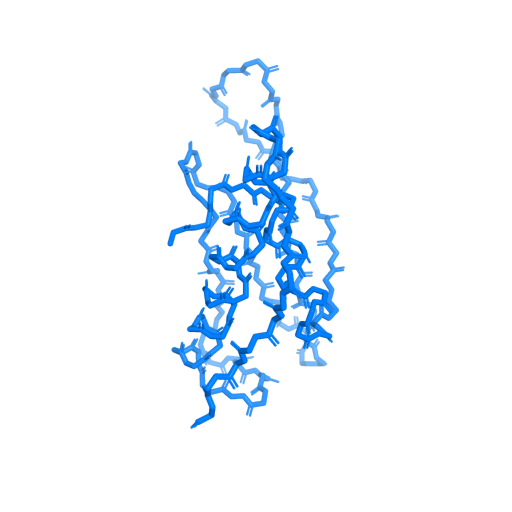78 9.106 1.00 93.62 85 GLY A O 1
ATOM 714 N N . GLU A 1 86 ? -10.979 -1.719 7.813 1.00 94.12 86 GLU A N 1
ATOM 715 C CA . GLU A 1 86 ? -10.008 -1.723 8.915 1.00 94.12 86 GLU A CA 1
ATOM 716 C C . GLU A 1 86 ? -10.033 -0.443 9.757 1.00 94.12 86 GLU A C 1
ATOM 718 O O . GLU A 1 86 ? -9.945 -0.528 10.984 1.00 94.12 86 GLU A O 1
ATOM 723 N N . VAL A 1 87 ? -10.205 0.726 9.130 1.00 93.25 87 VAL A N 1
ATOM 724 C CA . VAL A 1 87 ? -10.371 2.005 9.838 1.00 93.25 87 VAL A CA 1
ATOM 725 C C . VAL A 1 87 ? -11.629 1.971 10.695 1.00 93.25 87 VAL A C 1
ATOM 727 O O . VAL A 1 87 ? -11.556 2.248 11.889 1.00 93.25 87 VAL A O 1
ATOM 730 N N . ILE A 1 88 ? -12.777 1.603 10.114 1.00 90.56 88 ILE A N 1
ATOM 731 C CA . ILE A 1 88 ? -14.052 1.568 10.838 1.00 90.56 88 ILE A CA 1
ATOM 732 C C . ILE A 1 88 ? -13.936 0.640 12.043 1.00 90.56 88 ILE A C 1
ATOM 734 O O . ILE A 1 88 ? -14.252 1.055 13.153 1.00 90.56 88 ILE A O 1
ATOM 738 N N . ILE A 1 89 ? -13.444 -0.584 11.851 1.00 88.75 89 ILE A N 1
ATOM 739 C CA . ILE A 1 89 ? -13.280 -1.570 12.926 1.00 88.75 89 ILE A CA 1
ATOM 740 C C . ILE A 1 89 ? -12.331 -1.041 13.997 1.00 88.75 89 ILE A C 1
ATOM 742 O O . ILE A 1 89 ? -12.663 -1.043 15.181 1.00 88.75 89 ILE A O 1
ATOM 746 N N . GLY A 1 90 ? -11.143 -0.603 13.582 1.00 89.19 90 GLY A N 1
ATOM 747 C CA . GLY A 1 90 ? -10.077 -0.234 14.495 1.00 89.19 90 GLY A CA 1
ATOM 748 C C . GLY A 1 90 ? -10.412 1.006 15.314 1.00 89.19 90 GLY A C 1
ATOM 749 O O . GLY A 1 90 ? -10.152 1.018 16.513 1.00 89.19 90 GLY A O 1
ATOM 750 N N . GLU A 1 91 ? -11.005 2.031 14.703 1.00 91.62 91 GLU A N 1
ATOM 751 C CA . GLU A 1 91 ? -11.443 3.226 15.429 1.00 91.62 91 GLU A CA 1
ATOM 752 C C . GLU A 1 91 ? -12.673 2.931 16.300 1.00 91.62 91 GLU A C 1
ATOM 754 O O . GLU A 1 91 ? -12.713 3.360 17.451 1.00 91.62 91 GLU A O 1
ATOM 759 N N . SER A 1 92 ? -13.621 2.113 15.824 1.00 88.50 92 SER A N 1
ATOM 760 C CA . SER A 1 92 ? -14.790 1.684 16.612 1.00 88.50 92 SER A CA 1
ATOM 761 C C . SER A 1 92 ? -14.386 0.917 17.876 1.00 88.50 92 SER A C 1
ATOM 763 O O . SER A 1 92 ? -14.939 1.149 18.949 1.00 88.50 92 SER A O 1
ATOM 765 N N . GLN A 1 93 ? -13.375 0.051 17.790 1.00 88.19 93 GLN A N 1
ATOM 766 C CA . GLN A 1 93 ? -12.853 -0.676 18.950 1.00 88.19 93 GLN A CA 1
ATOM 767 C C . GLN A 1 93 ? -12.230 0.248 19.998 1.00 88.19 93 GLN A C 1
ATOM 769 O O . GLN A 1 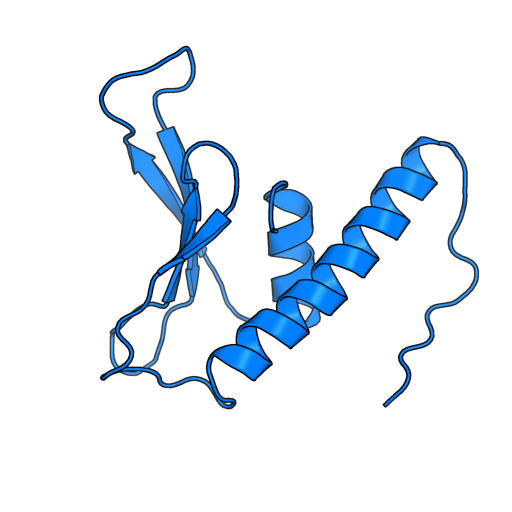93 ? -12.420 0.015 21.193 1.00 88.19 93 GLN A O 1
ATOM 774 N N . LYS A 1 94 ? -11.547 1.325 19.586 1.00 88.19 94 LYS A N 1
ATOM 775 C CA . LYS A 1 94 ? -10.968 2.306 20.524 1.00 88.19 94 LYS A CA 1
ATOM 776 C C . LYS A 1 94 ? -12.032 3.031 21.343 1.00 88.19 94 LYS A C 1
ATOM 778 O O . LYS A 1 94 ? -11.775 3.381 22.490 1.00 88.19 94 LYS A O 1
ATOM 783 N N . ILE A 1 95 ? -13.219 3.230 20.773 1.00 86.69 95 ILE A N 1
ATOM 784 C CA . ILE A 1 95 ? -14.365 3.848 21.455 1.00 86.69 95 ILE A CA 1
ATOM 785 C C . ILE A 1 95 ? -15.323 2.813 22.076 1.00 86.69 95 ILE A C 1
ATOM 787 O O . ILE A 1 95 ? -16.419 3.167 22.502 1.00 86.69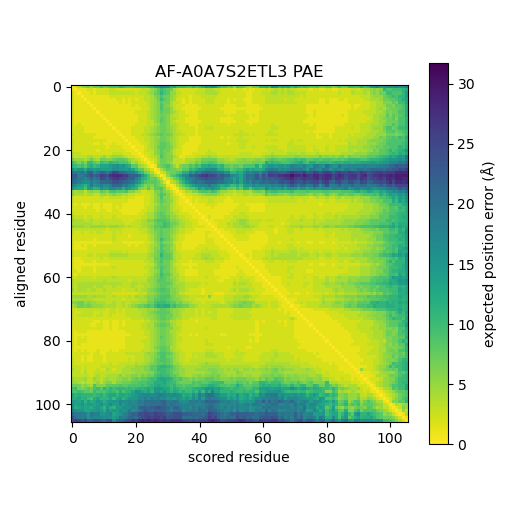 95 ILE A O 1
ATOM 791 N N . GLY A 1 96 ? -14.910 1.542 22.167 1.00 83.75 96 GLY A N 1
ATOM 792 C CA . GLY A 1 96 ? -15.611 0.494 22.918 1.00 83.75 96 GLY A CA 1
ATOM 793 C C . GLY A 1 96 ? -16.614 -0.350 22.124 1.00 83.75 96 GLY A C 1
ATOM 794 O O . GLY A 1 96 ? -17.258 -1.221 22.708 1.00 83.75 96 GLY A O 1
ATOM 795 N N . PHE A 1 97 ? -16.740 -0.156 20.809 1.00 82.38 97 PHE A N 1
ATOM 796 C CA . PHE A 1 97 ? -17.606 -0.982 19.962 1.00 82.38 97 PHE A CA 1
ATOM 797 C C . PHE A 1 97 ? -16.874 -2.243 19.496 1.00 82.38 97 PHE A C 1
ATOM 799 O O . PHE A 1 97 ? -15.743 -2.185 19.020 1.00 82.38 97 PHE A O 1
ATOM 806 N N . GLN A 1 98 ? -17.538 -3.396 19.589 1.00 76.56 98 GLN A N 1
ATOM 807 C CA . GLN A 1 98 ? -16.984 -4.675 19.142 1.00 76.56 98 GLN A CA 1
ATOM 808 C C . GLN A 1 98 ? -17.648 -5.129 17.835 1.00 76.56 98 GLN A C 1
ATOM 810 O O . GLN A 1 98 ? -18.879 -5.124 17.747 1.00 76.56 98 GLN A O 1
ATOM 815 N N . PRO A 1 99 ? -16.870 -5.535 16.815 1.00 73.31 99 PRO A N 1
ATOM 816 C CA . PRO A 1 99 ? -17.427 -6.057 15.575 1.00 73.31 99 PRO A CA 1
ATOM 817 C C . PRO A 1 99 ? -18.116 -7.402 15.834 1.00 73.31 99 PRO A C 1
ATOM 819 O O . PRO A 1 99 ? -17.505 -8.337 16.344 1.00 73.31 99 PRO A O 1
ATOM 822 N N . ILE A 1 100 ? -19.392 -7.503 15.461 1.00 76.00 100 ILE A N 1
ATOM 823 C CA . ILE A 1 100 ? -20.199 -8.720 15.655 1.00 76.00 100 ILE A CA 1
ATOM 824 C C . ILE A 1 100 ? -20.153 -9.675 14.453 1.00 76.00 100 ILE A C 1
ATOM 826 O O . ILE A 1 100 ? -20.296 -10.882 14.628 1.00 76.00 100 ILE A O 1
ATOM 830 N N . LYS A 1 101 ? -19.959 -9.161 13.227 1.00 76.31 101 LYS A N 1
ATOM 831 C CA . LYS A 1 101 ? -19.881 -9.960 11.993 1.00 76.31 101 LYS A CA 1
ATOM 832 C C . LYS A 1 101 ? -19.238 -9.164 10.856 1.00 76.31 101 LYS A C 1
ATOM 834 O O . LYS A 1 101 ? -19.545 -7.988 10.684 1.00 76.31 101 LYS A O 1
ATOM 839 N N . TYR A 1 102 ? -18.423 -9.832 10.041 1.00 67.69 102 TYR A N 1
ATOM 840 C CA . TYR A 1 102 ? -17.955 -9.316 8.753 1.00 67.69 102 TYR A CA 1
ATOM 841 C C . TYR A 1 102 ? -18.798 -9.905 7.623 1.00 67.69 102 TYR A C 1
ATOM 843 O O . TYR A 1 102 ? -18.945 -11.123 7.535 1.00 67.69 102 TYR A O 1
ATOM 851 N N . GLN A 1 103 ? -19.364 -9.053 6.768 1.00 72.12 103 GLN A N 1
ATOM 852 C CA . GLN A 1 103 ? -20.045 -9.471 5.542 1.00 72.12 103 GLN A CA 1
ATOM 853 C C . GLN A 1 103 ? -19.512 -8.640 4.378 1.00 72.12 103 GLN A C 1
ATOM 855 O O . GLN A 1 103 ? -19.571 -7.414 4.417 1.00 72.12 103 GLN A O 1
ATOM 860 N N . GLN A 1 104 ? -18.976 -9.321 3.369 1.00 64.88 104 GLN A N 1
ATOM 861 C CA . GLN A 1 104 ? -18.534 -8.729 2.113 1.00 64.88 104 GLN A CA 1
ATOM 862 C C . GLN A 1 104 ? -19.576 -9.098 1.055 1.00 64.88 104 GLN A C 1
ATOM 864 O O . GLN A 1 104 ? -19.838 -10.282 0.846 1.00 64.88 104 GLN A O 1
ATOM 869 N N . ASN A 1 105 ? -20.225 -8.096 0.460 1.00 57.19 105 ASN A N 1
ATOM 870 C CA . ASN A 1 105 ? -21.154 -8.321 -0.644 1.00 57.19 105 ASN A CA 1
ATOM 871 C C . ASN A 1 105 ? -20.331 -8.407 -1.932 1.00 57.19 105 ASN A C 1
ATOM 873 O O . ASN A 1 105 ? -19.615 -7.457 -2.250 1.00 57.19 105 ASN A O 1
ATOM 877 N N . ASN A 1 106 ? -20.411 -9.556 -2.603 1.00 43.12 106 ASN A N 1
ATOM 878 C CA . ASN A 1 106 ? -19.853 -9.768 -3.939 1.00 43.12 106 ASN A CA 1
ATOM 879 C C . ASN A 1 106 ? -20.802 -9.237 -5.009 1.00 43.12 106 ASN A C 1
ATOM 881 O O . ASN A 1 106 ? -22.028 -9.437 -4.840 1.00 43.12 106 ASN A O 1
#

pLDDT: mean 89.49, std 11.54, range [43.12, 97.94]

Nearest PDB structures (foldseek):
  4poi-assembly2_B  TM=3.427E-01  e=9.644E-01  Bacteroides caccae ATCC 43185
  7xmj-assembly1_A  TM=3.583E-01  e=1.398E+00  Lactococcus lactis subsp. lactis KF147
  5cu7-assembly2_B  TM=3.341E-01  e=4.527E+00  Bacteroides thetaiotaomicron VPI-5482
  6dm4-assembly1_B  TM=3.132E-01  e=7.900E+00  Legionella pneumophila subsp. pneumophila str. Philadelphia 1
  5xir-assembly1_A  TM=2.335E-01  e=8.940E+00  Homo sapiens

Solvent-accessible surface area (backbone atoms only — not comparable to full-atom values): 6545 Å² total; per-residue (Å²): 136,47,69,49,67,72,35,48,53,48,17,34,55,76,70,70,49,69,66,45,82,41,81,41,76,52,91,86,74,73,102,57,62,54,47,68,27,41,39,29,76,43,96,88,75,52,56,38,30,34,41,68,75,89,75,35,45,42,84,46,68,59,79,94,58,69,82,64,102,55,57,70,67,62,47,52,50,55,42,50,53,41,23,53,51,43,45,52,52,56,55,38,42,75,77,70,46,76,92,88,78,90,83,83,87,129

Mean predicted aligned error: 5.88 Å